Protein AF-A0A847N522-F1 (afdb_monomer)

pLDDT: mean 84.14, std 12.35, range [44.09, 93.62]

Nearest PDB structures (foldseek):
  1tky-assembly1_A  TM=8.909E-01  e=3.308E-04  Escherichia coli
  7nqh-ass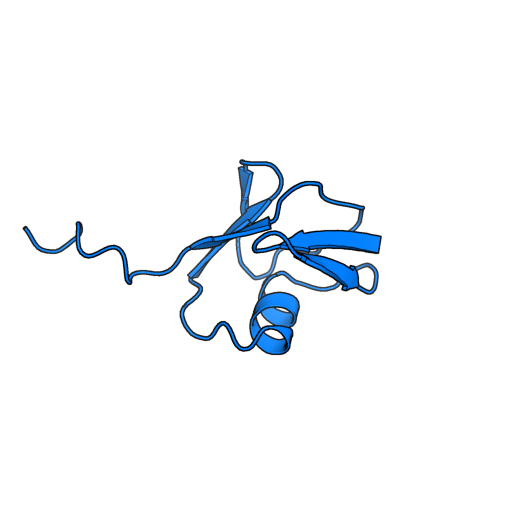embly1_Bc  TM=8.225E-01  e=3.790E-04  Sus scrofa
  6vu9-assembly1_A  TM=8.458E-01  e=9.816E-04  Stenotrophomonas maltophilia K279a
  1zud-assembly1_4  TM=7.825E-01  e=2.375E-03  Escherichia coli K-12
  7doj-assembly1_A  TM=7.848E-01  e=6.585E-03  Mycobacterium tuberculosis

Mean predicted aligned error: 5.89 Å

Solvent-accessible surface area (backbone atoms only — not comparable to fu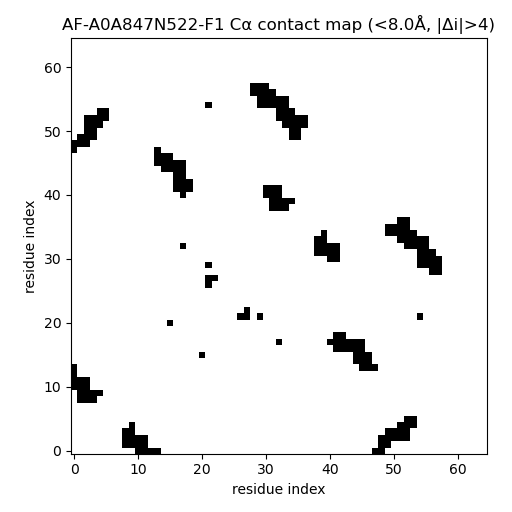ll-atom values): 3857 Å² total; per-residue (Å²): 74,52,34,28,41,90,94,37,80,45,82,47,64,76,58,46,26,47,47,58,51,26,58,77,69,69,49,83,62,59,71,33,30,28,52,69,86,38,83,39,57,35,82,45,58,40,76,62,67,42,83,34,38,46,78,38,52,79,80,65,81,75,86,81,123

Structure (mmCIF, N/CA/C/O backbone):
data_AF-A0A847N522-F1
#
_entry.id   AF-A0A847N522-F1
#
loop_
_atom_site.group_PDB
_atom_site.id
_atom_site.type_symbol
_atom_site.label_atom_id
_atom_site.label_alt_id
_atom_site.label_comp_id
_atom_site.label_asym_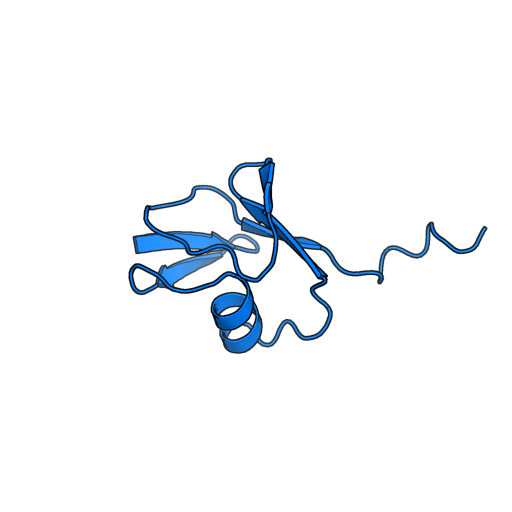id
_atom_site.label_entity_id
_atom_site.label_seq_id
_atom_site.pdbx_PDB_ins_code
_atom_site.Cartn_x
_atom_site.Cartn_y
_atom_site.Cartn_z
_atom_site.occupancy
_atom_site.B_iso_or_equiv
_atom_site.auth_seq_id
_atom_site.auth_comp_id
_atom_site.auth_asym_id
_atom_site.auth_atom_id
_atom_site.pdbx_PDB_model_num
ATOM 1 N N . MET A 1 1 ? -12.226 6.547 8.118 1.00 85.25 1 MET A N 1
ATOM 2 C CA . MET A 1 1 ? -12.188 6.909 6.686 1.00 85.25 1 MET A CA 1
ATOM 3 C C . MET A 1 1 ? -12.277 5.662 5.838 1.00 85.25 1 MET A C 1
ATOM 5 O O . MET A 1 1 ? -11.816 4.615 6.280 1.00 85.25 1 MET A O 1
ATOM 9 N N . LYS A 1 2 ? -12.901 5.759 4.668 1.00 84.94 2 LYS A N 1
ATOM 10 C CA . LYS A 1 2 ? -13.014 4.664 3.703 1.00 84.94 2 LYS A CA 1
ATOM 11 C C . LYS A 1 2 ? -11.997 4.870 2.594 1.00 84.94 2 LYS A C 1
ATOM 13 O O . LYS A 1 2 ? -11.932 5.946 2.003 1.00 84.94 2 LYS A O 1
ATOM 18 N N . ILE A 1 3 ? -11.215 3.834 2.325 1.00 86.69 3 ILE A N 1
ATOM 19 C CA . ILE A 1 3 ? -10.224 3.840 1.255 1.00 86.69 3 ILE A CA 1
ATOM 20 C C . ILE A 1 3 ? -10.413 2.603 0.399 1.00 86.69 3 ILE A C 1
ATOM 22 O O . ILE A 1 3 ? -10.573 1.501 0.920 1.00 86.69 3 ILE A O 1
ATOM 26 N N . LYS A 1 4 ? -10.378 2.784 -0.919 1.00 87.19 4 LYS A N 1
ATOM 27 C CA . LYS A 1 4 ? -10.383 1.668 -1.858 1.00 87.19 4 LYS A CA 1
ATOM 28 C C . LYS A 1 4 ? -8.951 1.305 -2.237 1.00 87.19 4 LYS A C 1
ATOM 30 O O . LYS A 1 4 ? -8.247 2.112 -2.833 1.00 87.19 4 LYS A O 1
ATOM 35 N N . VAL A 1 5 ? -8.535 0.089 -1.912 1.00 85.06 5 VAL A N 1
ATOM 36 C CA . VAL A 1 5 ? -7.200 -0.454 -2.193 1.00 85.06 5 VAL A CA 1
ATOM 37 C C . VAL A 1 5 ? -7.361 -1.848 -2.791 1.00 85.06 5 VAL A C 1
ATOM 39 O O . VAL A 1 5 ? -8.111 -2.664 -2.259 1.00 85.06 5 VAL A O 1
ATOM 42 N N . LEU A 1 6 ? -6.724 -2.128 -3.935 1.00 75.81 6 LEU A N 1
ATOM 43 C CA . LEU A 1 6 ? -6.824 -3.432 -4.623 1.00 75.81 6 LEU A CA 1
ATOM 44 C C . LEU A 1 6 ? -8.280 -3.911 -4.838 1.00 75.81 6 LEU A C 1
ATOM 46 O O . LEU A 1 6 ? -8.615 -5.069 -4.588 1.00 75.81 6 LEU A O 1
ATOM 50 N N . ASN A 1 7 ? -9.173 -3.005 -5.258 1.00 79.00 7 ASN A N 1
ATOM 51 C CA . ASN A 1 7 ? -10.618 -3.254 -5.401 1.00 79.00 7 ASN A CA 1
ATOM 52 C C . ASN A 1 7 ? -11.368 -3.667 -4.118 1.00 79.00 7 ASN A C 1
ATOM 54 O O . ASN A 1 7 ? -12.533 -4.055 -4.195 1.00 79.00 7 ASN A O 1
ATOM 58 N N . LYS A 1 8 ? -10.754 -3.522 -2.941 1.00 82.88 8 LYS A N 1
ATOM 59 C CA . LYS A 1 8 ? -11.402 -3.700 -1.639 1.00 82.88 8 LYS A CA 1
ATOM 60 C C . LYS A 1 8 ? -11.575 -2.357 -0.948 1.00 82.88 8 LYS A C 1
ATOM 62 O O . LYS A 1 8 ? -10.679 -1.520 -0.975 1.00 82.88 8 LYS A O 1
ATOM 67 N N . GLU A 1 9 ? -12.722 -2.160 -0.315 1.00 88.25 9 GLU A N 1
ATOM 68 C CA . GLU A 1 9 ? -12.931 -1.027 0.582 1.00 88.25 9 GLU A CA 1
ATOM 69 C C . GLU A 1 9 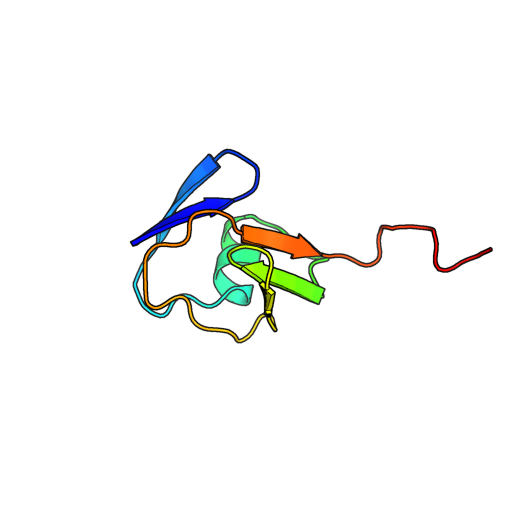? -12.449 -1.402 1.983 1.00 88.25 9 GLU A C 1
ATOM 71 O O . GLU A 1 9 ? -12.882 -2.404 2.551 1.00 88.25 9 GLU A O 1
ATOM 76 N N . VAL A 1 10 ? -11.545 -0.596 2.532 1.00 87.31 10 VAL A N 1
ATOM 77 C CA . VAL A 1 10 ? -10.986 -0.762 3.873 1.00 87.31 10 VAL A CA 1
ATOM 78 C C . VAL A 1 10 ? -11.340 0.467 4.697 1.00 87.31 10 VAL A C 1
ATOM 80 O O . VAL A 1 10 ? -11.250 1.606 4.229 1.00 87.31 10 VAL A O 1
ATOM 83 N N . VAL A 1 11 ? -11.779 0.235 5.934 1.00 87.88 11 VAL A N 1
ATOM 84 C CA . VAL A 1 11 ? -12.073 1.302 6.890 1.00 87.88 11 VAL A CA 1
ATOM 85 C C . VAL A 1 11 ? -10.860 1.488 7.787 1.00 87.88 11 VAL A C 1
ATOM 87 O O . VAL A 1 11 ? -10.522 0.602 8.562 1.00 87.88 11 VAL A O 1
ATOM 90 N N . LEU A 1 12 ? -10.230 2.654 7.690 1.00 85.81 12 LEU A N 1
ATOM 91 C CA . LEU A 1 12 ? -9.008 2.992 8.418 1.00 85.81 12 LEU A CA 1
ATOM 92 C C . LEU A 1 12 ? -9.248 4.149 9.387 1.00 85.81 12 LEU A C 1
ATOM 94 O O . LEU A 1 12 ? -10.219 4.914 9.263 1.00 85.81 12 LEU A O 1
ATOM 98 N N . LYS A 1 13 ? -8.340 4.284 10.356 1.00 88.12 13 LYS A N 1
ATOM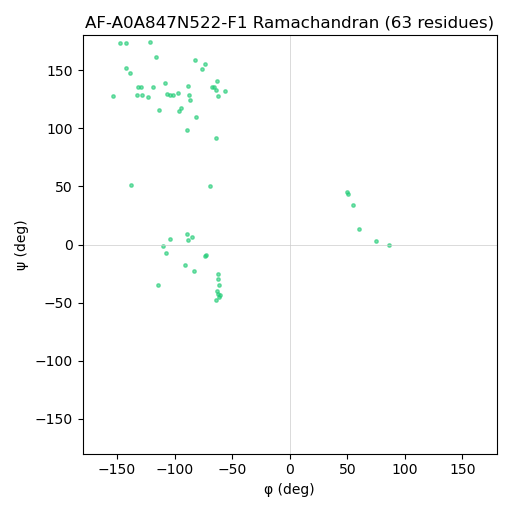 99 C CA . LYS A 1 13 ? -8.293 5.439 11.254 1.00 88.12 13 LYS A CA 1
ATOM 100 C C . LYS A 1 13 ? -7.696 6.639 10.527 1.00 88.12 13 LYS A C 1
ATOM 102 O O . LYS A 1 13 ? -6.896 6.508 9.607 1.00 88.12 13 LYS A O 1
ATOM 107 N N . GLU A 1 14 ? -8.108 7.825 10.947 1.00 87.75 14 GLU A N 1
ATOM 108 C CA . GLU A 1 14 ? -7.499 9.049 10.447 1.00 87.75 14 GLU A CA 1
ATOM 109 C C . GLU A 1 14 ? -6.042 9.151 10.896 1.00 87.75 14 GLU A C 1
ATOM 111 O O . GLU A 1 14 ? -5.712 8.861 12.046 1.00 87.75 14 GLU A O 1
ATOM 116 N N . GLY A 1 15 ? -5.168 9.538 9.968 1.00 88.38 15 GLY A N 1
ATOM 117 C CA . GLY A 1 15 ? -3.734 9.649 10.205 1.00 88.38 15 GLY A CA 1
ATOM 118 C C . GLY A 1 15 ? -2.951 8.354 9.993 1.00 88.38 15 GLY A C 1
ATOM 119 O O . GLY A 1 15 ? -1.729 8.394 10.137 1.00 88.38 15 GLY A O 1
ATOM 120 N N . THR A 1 16 ? -3.606 7.245 9.619 1.00 91.62 16 THR A N 1
ATOM 121 C CA . THR A 1 16 ? -2.928 6.018 9.174 1.00 91.62 16 THR A CA 1
ATOM 122 C C . THR A 1 16 ? -2.005 6.338 7.998 1.00 91.62 16 THR A C 1
ATOM 124 O O . THR A 1 16 ? -2.398 7.029 7.0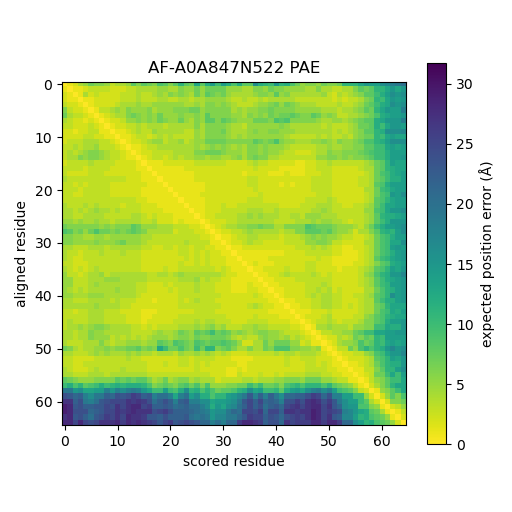52 1.00 91.62 16 THR A O 1
ATOM 127 N N . THR A 1 17 ? -0.761 5.866 8.066 1.00 93.62 17 THR A N 1
ATOM 128 C CA . THR A 1 17 ? 0.201 6.040 6.974 1.00 93.62 17 THR A CA 1
ATOM 129 C C . THR A 1 17 ? 0.001 4.979 5.895 1.00 93.62 17 THR A C 1
ATOM 131 O O . THR A 1 17 ? -0.564 3.912 6.146 1.00 93.62 17 THR A O 1
ATOM 134 N N . LEU A 1 18 ? 0.475 5.250 4.679 1.00 92.06 18 LEU A N 1
ATOM 135 C CA . LEU A 1 18 ? 0.501 4.240 3.618 1.00 92.06 18 LEU A CA 1
ATOM 136 C C . LEU A 1 18 ? 1.392 3.047 4.002 1.00 92.06 18 LEU A C 1
ATOM 138 O O . LEU A 1 18 ? 1.088 1.923 3.619 1.00 92.06 18 LEU A O 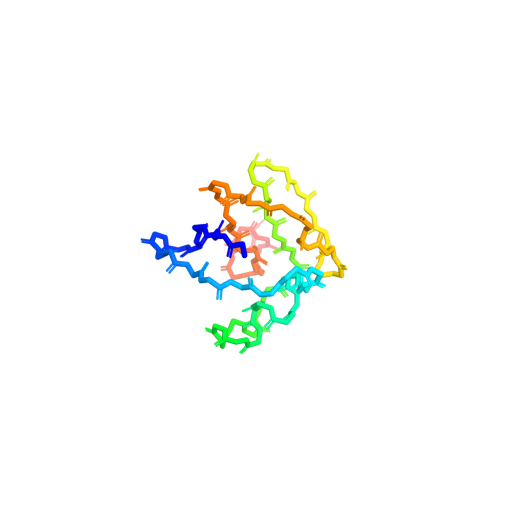1
ATOM 142 N N . GLU A 1 1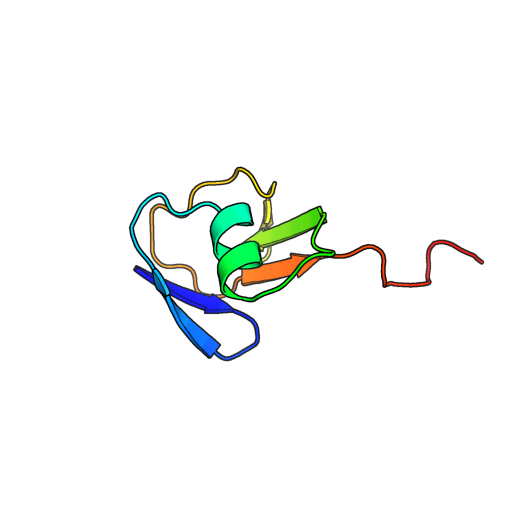9 ? 2.433 3.267 4.806 1.00 92.69 19 GLU A N 1
ATOM 143 C CA . GLU A 1 19 ? 3.264 2.206 5.380 1.00 92.69 19 GLU A CA 1
ATOM 144 C C . GLU A 1 19 ? 2.475 1.302 6.339 1.00 92.69 19 GLU A C 1
ATOM 146 O O . GLU A 1 19 ? 2.530 0.078 6.222 1.00 92.69 19 GLU A O 1
ATOM 151 N N . ASP A 1 20 ? 1.710 1.884 7.266 1.00 92.00 20 ASP A N 1
ATOM 152 C CA . ASP A 1 20 ? 0.872 1.117 8.194 1.00 92.00 20 ASP A CA 1
ATOM 153 C C . ASP A 1 20 ? -0.208 0.332 7.441 1.00 92.00 20 ASP A C 1
ATOM 155 O O . ASP A 1 20 ? -0.445 -0.839 7.736 1.00 92.00 20 ASP A O 1
ATOM 159 N N . LEU A 1 21 ? -0.808 0.948 6.418 1.00 90.38 21 LEU A N 1
ATOM 160 C CA . LEU A 1 21 ? -1.766 0.286 5.536 1.00 90.38 21 LEU A CA 1
ATOM 161 C C . LEU A 1 21 ? -1.123 -0.879 4.767 1.00 90.38 21 LEU A C 1
ATOM 163 O O . LEU A 1 21 ? -1.720 -1.949 4.659 1.00 90.38 21 LEU A O 1
ATOM 167 N N . ALA A 1 22 ? 0.096 -0.701 4.252 1.00 90.75 22 ALA A N 1
ATOM 168 C CA . ALA A 1 22 ? 0.836 -1.767 3.584 1.00 90.75 22 ALA A CA 1
ATOM 169 C C . ALA A 1 22 ? 1.097 -2.941 4.540 1.00 90.75 22 ALA A C 1
ATOM 171 O O . ALA A 1 22 ? 0.860 -4.091 4.173 1.00 90.75 22 ALA A O 1
ATOM 172 N N . LYS A 1 23 ? 1.501 -2.657 5.787 1.00 89.81 23 LYS A N 1
ATOM 173 C CA . LYS A 1 23 ? 1.702 -3.673 6.834 1.00 89.81 23 LYS A CA 1
ATOM 174 C C . LYS A 1 23 ? 0.412 -4.424 7.160 1.00 89.81 23 LYS A C 1
ATOM 176 O O . LYS A 1 23 ? 0.434 -5.650 7.220 1.00 89.81 23 LYS A O 1
ATOM 181 N N . GLU A 1 24 ? -0.708 -3.720 7.317 1.00 88.44 24 GLU A N 1
ATOM 182 C CA . GLU A 1 24 ? -2.018 -4.329 7.594 1.00 88.44 24 GLU A CA 1
ATOM 183 C C . GLU A 1 24 ? -2.472 -5.263 6.458 1.00 88.44 24 GLU A C 1
ATOM 185 O O . GLU A 1 24 ? -3.055 -6.321 6.699 1.00 88.44 24 GLU A O 1
ATOM 190 N N . LEU A 1 25 ? -2.132 -4.918 5.215 1.00 86.88 25 LEU A N 1
ATOM 191 C CA . LEU A 1 25 ? -2.432 -5.713 4.024 1.00 86.88 25 LEU A CA 1
ATOM 192 C C . LEU A 1 25 ? -1.358 -6.760 3.684 1.00 86.88 25 LEU A C 1
ATOM 194 O O . LEU A 1 25 ? -1.496 -7.453 2.677 1.00 86.88 25 LEU A O 1
ATOM 198 N N . ASN A 1 26 ? -0.319 -6.907 4.514 1.00 87.38 26 ASN A N 1
ATOM 199 C CA . ASN A 1 26 ? 0.845 -7.771 4.273 1.00 87.38 26 ASN A CA 1
ATOM 200 C C . ASN A 1 26 ? 1.563 -7.491 2.936 1.00 87.38 26 ASN A C 1
ATOM 202 O O . ASN A 1 26 ? 2.106 -8.393 2.299 1.00 87.38 26 ASN A O 1
ATOM 206 N N . ILE A 1 27 ? 1.584 -6.229 2.506 1.00 86.56 27 ILE A N 1
ATOM 207 C CA . ILE A 1 27 ? 2.317 -5.762 1.329 1.00 86.56 27 ILE A CA 1
ATOM 208 C C . ILE A 1 27 ? 3.725 -5.368 1.782 1.00 86.56 27 ILE A C 1
ATOM 210 O O . ILE A 1 27 ? 3.943 -4.280 2.307 1.00 86.56 27 ILE A O 1
ATOM 214 N N . THR A 1 28 ? 4.694 -6.263 1.595 1.00 83.06 28 THR A N 1
ATOM 215 C CA . THR A 1 28 ? 6.072 -6.070 2.087 1.00 83.06 28 THR A CA 1
ATOM 216 C C . THR A 1 28 ? 7.006 -5.398 1.085 1.00 83.06 28 THR A C 1
ATOM 218 O O . THR A 1 28 ? 8.059 -4.906 1.473 1.00 83.06 28 THR A O 1
ATOM 221 N N . ASN A 1 29 ? 6.636 -5.382 -0.198 1.00 85.25 29 ASN A N 1
ATOM 222 C CA . ASN A 1 29 ? 7.514 -4.939 -1.289 1.00 85.25 29 ASN A CA 1
ATOM 223 C C . ASN A 1 29 ? 7.168 -3.536 -1.812 1.00 85.25 29 ASN A C 1
ATOM 225 O O . ASN A 1 29 ? 7.752 -3.090 -2.797 1.00 85.25 29 ASN A O 1
ATOM 229 N N . ALA A 1 30 ? 6.215 -2.847 -1.180 1.00 87.88 30 ALA A N 1
ATOM 230 C CA . ALA A 1 30 ? 5.833 -1.500 -1.576 1.00 87.88 30 ALA A CA 1
ATOM 231 C C . ALA A 1 30 ? 6.970 -0.504 -1.311 1.00 87.88 30 ALA A C 1
ATOM 233 O O . ALA A 1 30 ? 7.563 -0.500 -0.235 1.00 87.88 30 ALA A O 1
ATOM 234 N N . ILE A 1 31 ? 7.233 0.370 -2.279 1.00 89.06 31 ILE A N 1
ATOM 235 C CA . ILE A 1 31 ? 8.226 1.456 -2.190 1.00 89.06 31 ILE A CA 1
ATOM 236 C C . ILE A 1 31 ? 7.552 2.817 -2.246 1.00 89.06 31 ILE A C 1
ATOM 238 O O . ILE A 1 31 ? 7.972 3.767 -1.589 1.00 89.06 31 ILE A O 1
ATOM 242 N N . ALA A 1 32 ? 6.485 2.908 -3.025 1.00 90.38 32 ALA A N 1
ATOM 243 C CA . ALA A 1 32 ? 5.645 4.082 -3.115 1.00 90.38 32 ALA A CA 1
ATOM 244 C C . ALA A 1 32 ? 4.193 3.635 -3.255 1.00 90.38 32 ALA A C 1
ATOM 246 O O . ALA A 1 32 ? 3.894 2.451 -3.418 1.00 90.38 32 ALA A O 1
ATOM 247 N N . ALA A 1 33 ? 3.282 4.592 -3.208 1.00 92.12 33 ALA A N 1
ATOM 248 C CA . ALA A 1 33 ? 1.898 4.342 -3.553 1.00 92.12 33 ALA A CA 1
ATOM 249 C C . ALA A 1 33 ? 1.319 5.541 -4.294 1.00 92.12 33 ALA A C 1
ATOM 251 O O . ALA A 1 33 ? 1.747 6.682 -4.109 1.00 92.12 33 ALA A O 1
ATOM 252 N N . THR A 1 34 ? 0.333 5.293 -5.142 1.00 92.12 34 THR A N 1
ATOM 253 C CA . THR A 1 34 ? -0.487 6.351 -5.716 1.00 92.12 34 THR A CA 1
ATOM 254 C C . THR A 1 34 ? -1.766 6.485 -4.919 1.00 92.12 34 THR A C 1
ATOM 256 O O . THR A 1 34 ? -2.461 5.500 -4.692 1.00 92.12 34 THR A O 1
ATOM 259 N N . VAL A 1 35 ? -2.090 7.712 -4.529 1.00 91.94 35 VAL A N 1
ATOM 260 C CA . VAL A 1 35 ? -3.348 8.070 -3.873 1.00 91.94 35 VAL A CA 1
ATOM 261 C C . VAL A 1 35 ? -4.121 8.972 -4.825 1.00 91.94 35 VAL A C 1
ATOM 263 O O . VAL A 1 35 ? -3.643 10.055 -5.170 1.00 91.94 35 VAL A O 1
ATOM 266 N N . ASP A 1 36 ? -5.283 8.514 -5.289 1.00 90.44 36 ASP A N 1
ATOM 267 C CA . ASP A 1 36 ? -6.099 9.174 -6.318 1.00 90.44 36 ASP A CA 1
ATOM 268 C C . ASP A 1 36 ? -5.264 9.561 -7.561 1.00 90.44 36 ASP A C 1
ATOM 270 O O . ASP A 1 36 ? -5.305 10.692 -8.050 1.00 90.44 36 ASP A O 1
ATOM 274 N N . GLY A 1 37 ? -4.418 8.631 -8.023 1.00 88.75 37 GLY A N 1
ATOM 275 C CA . GLY A 1 37 ? -3.532 8.814 -9.179 1.00 88.75 37 GLY A CA 1
ATOM 276 C C . GLY A 1 37 ? -2.307 9.706 -8.936 1.00 88.75 37 GLY A C 1
ATOM 277 O O . GLY A 1 37 ? -1.543 9.961 -9.864 1.00 88.75 37 GLY A O 1
ATOM 278 N N . ARG A 1 38 ? -2.081 10.194 -7.707 1.00 90.25 38 ARG A N 1
ATOM 279 C CA . ARG A 1 38 ? -0.904 11.008 -7.358 1.00 90.25 38 ARG A CA 1
ATOM 280 C C . ARG A 1 38 ? 0.109 10.191 -6.579 1.00 90.25 38 ARG A C 1
ATOM 282 O O . ARG A 1 38 ? -0.235 9.621 -5.549 1.00 90.25 38 ARG A O 1
ATOM 289 N N . LEU A 1 39 ? 1.366 10.206 -7.016 1.00 91.38 39 LEU A N 1
ATOM 29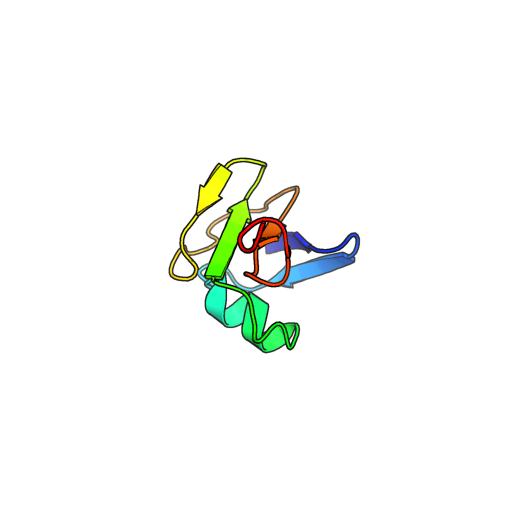0 C CA . LEU A 1 39 ? 2.452 9.524 -6.315 1.00 91.38 39 LEU A CA 1
ATOM 291 C C . LEU A 1 39 ? 2.685 10.140 -4.924 1.00 91.38 39 LEU A C 1
ATOM 293 O O . LEU A 1 39 ? 2.713 11.368 -4.753 1.00 91.38 39 LEU A O 1
ATOM 297 N N . ARG A 1 40 ? 2.799 9.267 -3.924 1.00 93.56 40 ARG A N 1
ATOM 298 C CA . ARG A 1 40 ? 3.013 9.578 -2.513 1.00 93.56 40 ARG A CA 1
ATOM 299 C C . ARG A 1 40 ? 4.027 8.615 -1.909 1.00 93.56 40 ARG A C 1
ATOM 301 O O . ARG A 1 40 ? 4.113 7.448 -2.285 1.00 93.56 40 ARG A O 1
ATOM 308 N N . GLU A 1 41 ? 4.781 9.139 -0.956 1.00 93.06 41 GLU A N 1
ATOM 309 C CA . GLU A 1 41 ? 5.690 8.355 -0.126 1.00 93.06 41 GLU A CA 1
ATOM 310 C C . GLU A 1 41 ? 4.902 7.523 0.889 1.00 93.06 41 GLU A C 1
ATOM 312 O O . GLU A 1 41 ? 3.801 7.901 1.287 1.00 93.06 41 GLU A O 1
ATOM 317 N N . LEU A 1 42 ? 5.479 6.416 1.360 1.00 91.50 42 LEU A N 1
ATOM 318 C CA . LEU A 1 42 ? 4.823 5.530 2.332 1.00 91.50 42 LEU A CA 1
ATOM 319 C C . LEU A 1 42 ? 4.531 6.218 3.679 1.00 91.50 42 LEU A C 1
ATOM 321 O O . LEU A 1 42 ? 3.574 5.871 4.367 1.00 91.50 42 LEU A O 1
ATOM 325 N N . THR A 1 43 ? 5.302 7.249 4.023 1.00 92.44 43 THR A N 1
ATOM 326 C CA . THR A 1 43 ? 5.110 8.082 5.222 1.00 92.44 43 THR A CA 1
ATOM 327 C C . THR A 1 43 ? 3.908 9.027 5.114 1.00 92.44 43 THR A C 1
ATOM 329 O O . THR A 1 43 ? 3.530 9.672 6.097 1.00 92.44 43 THR A O 1
ATOM 332 N N . PHE A 1 44 ? 3.288 9.133 3.931 1.00 92.50 44 PHE A N 1
ATOM 333 C CA . PHE A 1 44 ? 2.128 9.983 3.711 1.00 92.50 44 PHE A CA 1
ATOM 334 C C . PHE A 1 44 ? 0.954 9.527 4.577 1.00 92.50 44 PHE A C 1
ATOM 336 O O . PHE A 1 44 ? 0.552 8.362 4.562 1.00 92.50 44 PHE A O 1
ATOM 343 N N . LYS A 1 45 ? 0.387 10.480 5.317 1.00 92.94 45 LYS A N 1
ATOM 344 C CA . LYS A 1 45 ? -0.761 10.256 6.194 1.00 92.94 45 LYS A CA 1
ATOM 345 C C . LYS A 1 45 ? -2.057 10.424 5.422 1.00 92.94 45 LYS A C 1
ATOM 347 O O . LYS A 1 45 ? -2.289 11.460 4.799 1.00 92.94 45 LYS A O 1
ATOM 352 N N . LEU A 1 46 ? -2.927 9.434 5.537 1.00 89.75 46 LEU A N 1
ATOM 353 C CA . LEU A 1 46 ? -4.278 9.483 5.005 1.00 89.75 46 LEU A CA 1
ATOM 354 C C . LEU A 1 46 ? -5.147 10.255 6.002 1.00 89.75 46 LEU A C 1
ATOM 356 O O . LEU A 1 46 ? -5.380 9.809 7.125 1.00 89.75 46 LEU A O 1
ATOM 360 N N . THR A 1 47 ? -5.563 11.462 5.621 1.00 89.31 47 THR A N 1
ATOM 361 C CA . THR A 1 47 ? -6.345 12.378 6.477 1.00 89.31 47 THR A CA 1
ATOM 362 C C . THR A 1 47 ? -7.802 12.503 6.048 1.00 89.31 47 THR A C 1
ATOM 364 O O . THR A 1 47 ? -8.609 13.101 6.748 1.00 89.31 47 THR A O 1
ATOM 367 N N . LYS A 1 48 ? -8.167 11.924 4.905 1.00 86.81 48 LYS A N 1
ATOM 368 C CA . LYS A 1 48 ? -9.527 11.932 4.364 1.00 86.81 48 LYS A CA 1
ATOM 369 C C . LYS A 1 48 ? -9.803 10.650 3.591 1.00 86.81 48 LYS A C 1
ATOM 371 O O . LYS A 1 48 ? -8.909 9.831 3.395 1.00 86.81 48 LYS A O 1
ATOM 376 N N . ASP A 1 49 ? -11.048 10.489 3.167 1.00 85.25 49 ASP A N 1
ATOM 377 C CA . ASP A 1 49 ? -11.429 9.397 2.279 1.00 85.25 49 ASP A CA 1
ATOM 378 C C . ASP A 1 49 ? -10.706 9.533 0.932 1.00 85.25 49 ASP A C 1
ATOM 380 O O . ASP A 1 49 ? -10.545 10.637 0.401 1.00 85.25 49 ASP A O 1
ATOM 384 N N . HIS A 1 50 ? -10.280 8.396 0.392 1.00 84.44 50 HIS A N 1
ATOM 385 C CA . HIS A 1 50 ? -9.563 8.312 -0.874 1.00 84.44 50 HIS A CA 1
ATOM 386 C C . HIS A 1 50 ? -10.190 7.233 -1.752 1.00 84.44 50 HIS A C 1
ATOM 388 O O . HIS A 1 50 ? -10.518 6.136 -1.294 1.00 84.44 50 HIS A O 1
ATOM 394 N N . SER A 1 51 ? -10.378 7.564 -3.025 1.00 82.38 51 SER A N 1
ATOM 395 C CA . SER A 1 51 ? -11.137 6.748 -3.974 1.00 82.38 51 SER A CA 1
ATOM 396 C C . SER A 1 51 ? -10.315 5.623 -4.597 1.00 82.38 51 SER A C 1
ATOM 398 O O . SER A 1 51 ? -10.894 4.633 -5.041 1.00 82.38 51 SER A O 1
ATOM 400 N N . ALA A 1 52 ? -8.987 5.761 -4.612 1.00 88.19 52 ALA A N 1
ATOM 401 C CA . ALA A 1 52 ? -8.067 4.730 -5.072 1.00 88.19 52 ALA A CA 1
ATOM 402 C C . ALA A 1 52 ? -6.696 4.871 -4.399 1.00 88.19 52 ALA A C 1
ATOM 404 O O . ALA A 1 52 ? -6.082 5.939 -4.437 1.00 88.19 52 ALA A O 1
ATOM 405 N N . VAL A 1 53 ? -6.208 3.778 -3.815 1.00 90.62 53 VAL A N 1
ATOM 406 C CA . VAL A 1 53 ? -4.827 3.616 -3.362 1.00 90.62 53 VAL A CA 1
ATOM 407 C C . VAL A 1 53 ? -4.232 2.391 -4.043 1.00 90.62 53 VAL A C 1
ATOM 409 O O . VAL A 1 53 ? -4.800 1.300 -3.981 1.00 90.62 53 VAL A O 1
ATOM 412 N N . GLU A 1 54 ? -3.084 2.573 -4.684 1.00 91.00 54 GLU A N 1
ATOM 413 C CA . GLU A 1 54 ? -2.350 1.502 -5.363 1.00 91.00 54 GLU A CA 1
ATOM 414 C C . GLU A 1 54 ? -0.903 1.518 -4.882 1.00 91.00 54 GLU A C 1
ATOM 416 O O . GLU A 1 54 ? -0.265 2.570 -4.870 1.00 91.00 54 GLU A O 1
ATOM 421 N N . PHE A 1 55 ? -0.394 0.366 -4.452 1.00 90.44 55 PHE A N 1
ATOM 422 C CA . PHE A 1 55 ? 0.993 0.227 -4.022 1.00 90.44 55 PHE A CA 1
ATOM 423 C C . PHE A 1 55 ? 1.879 -0.118 -5.216 1.00 90.44 55 PHE A C 1
ATOM 425 O O . PHE A 1 55 ? 1.523 -0.953 -6.042 1.00 90.44 55 PHE A O 1
ATOM 432 N N . LEU A 1 56 ? 3.034 0.536 -5.283 1.00 87.19 56 LEU A N 1
ATOM 433 C CA . LEU A 1 56 ? 4.050 0.349 -6.307 1.00 87.19 56 LEU A CA 1
ATOM 434 C C . LEU A 1 56 ? 5.228 -0.408 -5.694 1.00 87.19 56 LEU A C 1
ATOM 436 O O . LEU A 1 56 ? 5.749 0.001 -4.654 1.00 87.19 56 LEU A O 1
ATOM 440 N N . ASP A 1 57 ? 5.664 -1.475 -6.351 1.00 82.88 57 ASP A N 1
ATOM 441 C CA . ASP A 1 57 ? 6.847 -2.251 -5.990 1.00 82.88 57 ASP A CA 1
ATOM 442 C C . ASP A 1 57 ? 7.871 -2.275 -7.143 1.00 82.88 57 ASP A C 1
ATOM 444 O O . ASP A 1 57 ? 7.624 -1.762 -8.236 1.00 82.88 57 ASP A O 1
ATOM 448 N N . LEU A 1 58 ? 9.049 -2.858 -6.896 1.00 73.12 58 LEU A N 1
ATOM 449 C CA . LEU A 1 58 ? 10.077 -3.088 -7.928 1.00 73.12 58 LEU A CA 1
ATOM 450 C C . LEU A 1 58 ? 9.857 -4.385 -8.713 1.00 73.12 58 LEU A C 1
ATOM 452 O O . LEU A 1 58 ? 10.722 -4.771 -9.495 1.00 73.12 58 LEU A O 1
ATOM 456 N N . SER A 1 59 ? 8.742 -5.090 -8.502 1.00 65.38 59 SER A N 1
ATOM 457 C CA . SER A 1 59 ? 8.489 -6.360 -9.190 1.00 65.38 59 SER A CA 1
ATOM 458 C C . SER A 1 59 ? 8.124 -6.165 -10.665 1.00 65.38 59 SER A C 1
ATOM 460 O O . SER A 1 59 ? 8.175 -7.120 -11.446 1.00 65.38 59 SER A O 1
ATOM 462 N N . ASN A 1 60 ? 7.875 -4.916 -11.084 1.00 53.53 60 ASN A N 1
ATOM 463 C CA . ASN A 1 60 ? 7.916 -4.531 -12.489 1.00 53.53 60 ASN A CA 1
ATOM 464 C C . ASN A 1 60 ? 9.342 -4.688 -13.033 1.00 53.53 60 ASN A C 1
ATOM 466 O O . ASN A 1 60 ? 10.189 -3.795 -12.997 1.00 53.53 60 ASN A O 1
ATOM 470 N N . THR A 1 61 ? 9.558 -5.886 -13.562 1.00 49.44 61 THR A N 1
ATOM 471 C CA . THR A 1 61 ? 10.725 -6.383 -14.287 1.00 49.44 61 THR A CA 1
ATOM 472 C C . THR A 1 61 ? 10.827 -5.704 -15.662 1.00 49.44 61 THR A C 1
ATOM 474 O O . THR A 1 61 ? 10.947 -6.364 -16.684 1.00 49.44 61 THR A O 1
ATOM 477 N N . ASP A 1 62 ? 10.745 -4.374 -15.697 1.00 48.06 62 ASP A N 1
ATOM 478 C CA . ASP A 1 62 ? 11.105 -3.552 -16.864 1.00 48.06 62 ASP A CA 1
ATOM 479 C C . ASP A 1 62 ? 12.387 -2.740 -16.596 1.00 48.06 62 ASP A C 1
ATOM 481 O O . ASP A 1 62 ? 12.900 -2.044 -17.464 1.00 48.06 62 ASP A O 1
ATOM 485 N N . ALA A 1 63 ? 12.960 -2.871 -15.392 1.00 46.22 63 ALA A N 1
ATOM 486 C CA . ALA A 1 63 ? 14.228 -2.256 -14.999 1.00 46.22 63 ALA A CA 1
ATOM 487 C C . ALA A 1 63 ? 15.473 -3.127 -15.298 1.00 46.22 63 ALA A C 1
ATOM 489 O O . ALA A 1 63 ? 16.566 -2.799 -14.840 1.00 46.22 63 ALA A O 1
ATOM 490 N N . VAL A 1 64 ? 15.333 -4.238 -16.038 1.00 50.06 64 VAL A N 1
ATOM 491 C CA . VAL A 1 64 ? 16.455 -5.138 -16.391 1.00 50.06 64 VAL A CA 1
ATOM 492 C C . VAL A 1 64 ? 16.380 -5.604 -17.854 1.00 50.06 64 VAL A C 1
ATOM 494 O O . VAL A 1 64 ? 16.449 -6.802 -18.137 1.00 50.06 64 VAL A O 1
ATOM 497 N N . ARG A 1 65 ? 16.235 -4.682 -18.810 1.00 44.09 65 ARG A N 1
ATOM 498 C CA . ARG A 1 65 ? 16.500 -4.998 -20.221 1.00 44.09 65 ARG A CA 1
ATOM 499 C C . ARG A 1 65 ? 17.391 -3.974 -20.896 1.00 44.09 65 ARG A C 1
ATOM 501 O O . ARG A 1 65 ? 17.182 -2.768 -20.657 1.00 44.09 65 ARG A O 1
#

Foldseek 3Di:
DWEQEPNDIDDDDFFQFLLNVCVVVVNPFFQWKDFQNHIDGRNDTDHDYTHYIYGDGPPPPPVPD

Secondary structure (DSSP, 8-state):
-EEEETTEEEE--TT-BHHHHHHHTT--SEEEEEETTEEEETT-B--S-EEEEEEEETT-TTS--

Sequence (65 aa):
MKIKVLNKEVVLKEGTTLEDLAKELNITNAIAATVDGRLRELTFKLTKDHSAVEFLDLSNTDAVR

Radius of gyration: 11.89 Å; Cα contacts (8 Å, |Δi|>4): 108; chains: 1; bounding box: 30×20×32 Å